Protein AF-A0A445AZH7-F1 (afdb_monomer_lite)

Sequence (164 aa):
MAHSSASPSKKTQTVKFQGTFQTNYNSEEMFELVAKIRRNQEQKIELSIKNHQKKRRNIIQEIYLTLILLCLQQTKDLKCATHLLSEKFGNMSEEKKAIVRDLGFGGLMHIPPLRVHHKLLKELANSFKLGKNTLEIGYGSFRVRPSTIGAALGLNASDNSLQT

pLDDT: mean 76.02, std 14.46, range [42.28, 97.0]

Secondary structure (DSSP, 8-state):
-----PPP------------------HHHHHHHHHHHHHHHHHHHHHHHHHHHHHHHHHHHHHHHHHHHHHHHHHHHHHHHHHHHHHHHHTS-HHHHHHHIIIIIGGGGG-------HHHHHHHHHHEEGGGTEEEETTEEEEPPHHHHHHHTT----------

Foldseek 3Di:
DDDDDDDDDDDDDDDDDDDDDDDPDDPVRVVVVVVVVVVVVVVVVVVVVVVVVVVVVVVVVVVVVVLLVVVLVVVVVVLVVLVCLLVVLVPDDPVVLVVCVVVVNVCSPVPDRPCPDVVNSVVQVVQQDPVQCWRQDPVGIDRDDPVNVCVVSVVPPPDPPPDD

Structure (mmCIF, N/CA/C/O backbone):
data_AF-A0A445AZH7-F1
#
_entry.id   AF-A0A445AZH7-F1
#
loop_
_atom_site.group_PDB
_atom_site.id
_atom_site.type_symbol
_atom_site.label_atom_id
_atom_site.label_alt_id
_atom_site.label_comp_id
_atom_site.label_asym_id
_atom_site.label_entity_id
_atom_site.label_seq_id
_atom_site.pdbx_PDB_ins_code
_atom_site.Cartn_x
_atom_site.Cartn_y
_atom_site.Cartn_z
_atom_site.occupancy
_atom_site.B_iso_or_equiv
_atom_site.auth_seq_id
_atom_site.auth_comp_id
_atom_site.auth_asym_id
_atom_site.auth_atom_id
_atom_site.pdbx_PDB_model_num
ATOM 1 N N . MET A 1 1 ? 18.594 -47.746 59.659 1.00 47.84 1 MET A N 1
ATOM 2 C CA . MET A 1 1 ? 17.922 -46.500 60.090 1.00 47.84 1 MET A CA 1
ATOM 3 C C . MET A 1 1 ? 17.038 -46.022 58.953 1.00 47.84 1 MET A C 1
ATOM 5 O O . MET A 1 1 ? 17.568 -45.623 57.928 1.00 47.84 1 MET A O 1
ATOM 9 N N . ALA A 1 2 ? 15.718 -46.120 59.100 1.00 44.88 2 ALA A N 1
ATOM 10 C CA . ALA A 1 2 ? 14.756 -45.509 58.187 1.00 44.88 2 ALA A CA 1
ATOM 11 C C . ALA A 1 2 ? 13.889 -44.570 59.030 1.00 44.88 2 ALA A C 1
ATOM 13 O O . ALA A 1 2 ? 13.155 -45.019 59.909 1.00 44.88 2 ALA A O 1
ATOM 14 N N . HIS A 1 3 ? 14.061 -43.264 58.842 1.00 45.28 3 HIS A N 1
ATOM 15 C CA . HIS A 1 3 ? 13.328 -42.247 59.585 1.00 45.28 3 HIS A CA 1
ATOM 16 C C . HIS A 1 3 ? 11.985 -42.006 58.897 1.00 45.28 3 HIS A C 1
ATOM 18 O O . HIS A 1 3 ? 11.929 -41.413 57.824 1.00 45.28 3 HIS A O 1
ATOM 24 N N . SER A 1 4 ? 10.905 -42.480 59.516 1.00 46.16 4 SER A N 1
ATOM 25 C CA . SER A 1 4 ? 9.543 -42.153 59.100 1.00 46.16 4 SER A CA 1
ATOM 26 C C . SER A 1 4 ? 9.190 -40.769 59.648 1.00 46.16 4 SER A C 1
ATOM 28 O O . SER A 1 4 ? 8.964 -40.618 60.848 1.00 46.16 4 SER A O 1
ATOM 30 N N . SER A 1 5 ? 9.181 -39.742 58.796 1.00 53.88 5 SER A N 1
ATOM 31 C CA . SER A 1 5 ? 8.708 -38.407 59.171 1.00 53.88 5 SER A CA 1
ATOM 32 C C . SER A 1 5 ? 7.191 -38.323 58.972 1.00 53.88 5 SER A C 1
ATOM 34 O O . SER A 1 5 ? 6.673 -38.287 57.858 1.00 53.88 5 SER A O 1
ATOM 36 N N . ALA A 1 6 ? 6.445 -38.315 60.076 1.00 56.47 6 ALA A N 1
ATOM 37 C CA . ALA A 1 6 ? 5.022 -38.002 60.042 1.00 56.47 6 ALA A CA 1
ATOM 38 C C . ALA A 1 6 ? 4.851 -36.482 59.886 1.00 56.47 6 ALA A C 1
ATOM 40 O O . ALA A 1 6 ? 5.316 -35.707 60.720 1.00 56.47 6 ALA A O 1
ATOM 41 N N . SER A 1 7 ? 4.193 -36.049 58.811 1.00 56.28 7 SER A N 1
ATOM 42 C CA . SER A 1 7 ? 3.868 -34.634 58.598 1.00 56.28 7 SER A CA 1
ATOM 43 C C . SER A 1 7 ? 2.642 -34.227 59.432 1.00 56.28 7 SER A C 1
ATOM 45 O O . SER A 1 7 ? 1.676 -34.992 59.490 1.00 56.28 7 SER A O 1
ATOM 47 N N . PRO A 1 8 ? 2.621 -33.036 60.061 1.00 56.78 8 PRO A N 1
ATOM 48 C CA . PRO A 1 8 ? 1.491 -32.614 60.878 1.00 56.78 8 PRO A CA 1
ATOM 49 C C . PRO A 1 8 ? 0.316 -32.168 59.997 1.00 56.78 8 PRO A C 1
ATOM 51 O O . PRO A 1 8 ? 0.417 -31.237 59.197 1.00 56.78 8 PRO A O 1
ATOM 54 N N . SER A 1 9 ? -0.827 -32.832 60.166 1.00 63.75 9 SER A N 1
ATOM 55 C CA . SER A 1 9 ? -2.087 -32.499 59.496 1.00 63.75 9 SER A CA 1
ATOM 56 C C . SER A 1 9 ? -2.615 -31.138 59.968 1.00 63.75 9 SER A C 1
ATOM 58 O O . SER A 1 9 ? -3.056 -31.004 61.111 1.00 63.75 9 SER A O 1
ATOM 60 N N . LYS A 1 10 ? -2.648 -30.134 59.081 1.00 60.78 10 LYS A N 1
ATOM 61 C CA . LYS A 1 10 ? -3.328 -28.852 59.335 1.00 60.78 10 LYS A CA 1
ATOM 62 C C . LYS A 1 10 ? -4.844 -29.072 59.363 1.00 60.78 10 LYS A C 1
ATOM 64 O O . LYS A 1 10 ? -5.465 -29.259 58.321 1.00 60.78 10 LYS A O 1
ATOM 69 N N . LYS A 1 11 ? -5.448 -29.061 60.554 1.00 60.75 11 LYS A N 1
ATOM 70 C CA . LYS A 1 11 ? -6.910 -29.066 60.713 1.00 60.75 11 LYS A CA 1
ATOM 71 C C . LYS A 1 11 ? -7.444 -27.644 60.533 1.00 60.75 11 LYS A C 1
ATOM 73 O O . LYS A 1 11 ? -7.220 -26.792 61.386 1.00 60.75 11 LYS A O 1
ATOM 78 N N . THR A 1 12 ? -8.156 -27.396 59.438 1.00 60.91 12 THR A N 1
ATOM 79 C CA . THR A 1 12 ? -8.866 -26.130 59.210 1.00 60.91 12 THR A CA 1
ATOM 80 C C . THR A 1 12 ? -10.252 -26.204 59.838 1.00 60.91 12 THR A C 1
ATOM 82 O O . THR A 1 12 ? -11.079 -27.022 59.436 1.00 60.91 12 THR A O 1
ATOM 85 N N . GLN A 1 13 ? -10.520 -25.341 60.817 1.00 66.12 13 GLN A N 1
ATOM 86 C CA . GLN A 1 13 ? -11.843 -25.204 61.416 1.00 66.12 13 GLN A CA 1
ATOM 87 C C . GLN A 1 13 ? -12.634 -24.158 60.625 1.00 66.12 13 GLN A C 1
ATOM 89 O O . GLN A 1 13 ? -12.275 -22.984 60.587 1.00 66.12 13 GLN A O 1
ATOM 94 N N . THR A 1 14 ? -13.692 -24.597 59.946 1.00 57.66 14 THR A N 1
ATOM 95 C CA . THR A 1 14 ? -14.587 -23.691 59.218 1.00 57.66 14 THR A CA 1
ATOM 96 C C . THR A 1 14 ? -15.574 -23.089 60.208 1.00 57.66 14 THR A C 1
ATOM 98 O O . THR A 1 14 ? -16.467 -23.782 60.693 1.00 57.66 14 THR A O 1
ATOM 101 N N . VAL A 1 15 ? -15.415 -21.802 60.505 1.00 61.59 15 VAL A N 1
ATOM 102 C CA . VAL A 1 15 ? -16.371 -21.033 61.305 1.00 61.59 15 VAL A CA 1
ATOM 103 C C . VAL A 1 15 ? -17.293 -20.291 60.341 1.00 61.59 15 VAL A C 1
ATOM 105 O O . VAL A 1 15 ? -16.837 -19.467 59.548 1.00 61.59 15 VAL A O 1
ATOM 108 N N . LYS A 1 16 ? -18.590 -20.618 60.362 1.00 58.28 16 LYS A N 1
ATOM 109 C CA . LYS A 1 16 ? -19.600 -19.928 59.552 1.00 58.28 16 LYS A CA 1
ATOM 110 C C . LYS A 1 16 ? -20.089 -18.703 60.312 1.00 58.28 16 LYS A C 1
ATOM 112 O O . LYS A 1 16 ? -20.810 -18.834 61.295 1.00 58.28 16 LYS A O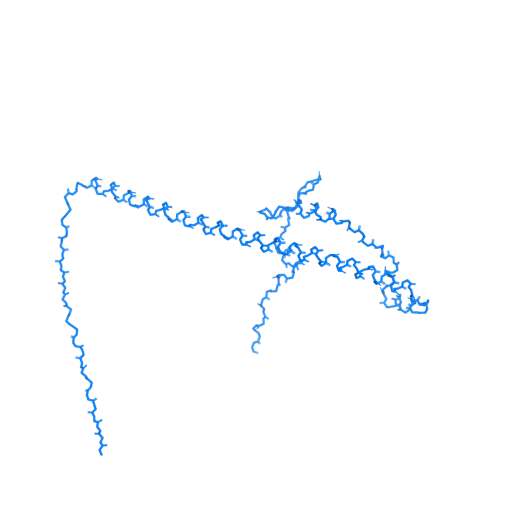 1
ATOM 117 N N . PHE A 1 17 ? -19.713 -17.523 59.838 1.00 60.06 17 PHE A N 1
ATOM 118 C CA . PHE A 1 17 ? -20.314 -16.277 60.295 1.00 60.06 17 PHE A CA 1
ATOM 119 C C . PHE A 1 17 ? -21.574 -16.010 59.475 1.00 60.06 17 PHE A C 1
ATOM 121 O O . PHE A 1 17 ? -21.509 -15.869 58.254 1.00 60.06 17 PHE A O 1
ATOM 128 N N . GLN A 1 18 ? -22.720 -15.960 60.148 1.00 54.34 18 GLN A N 1
ATOM 129 C CA . GLN A 1 18 ? -23.980 -15.511 59.570 1.00 54.34 18 GLN A CA 1
ATOM 130 C C . GLN A 1 18 ? -24.251 -14.099 60.090 1.00 54.34 18 GLN A C 1
ATOM 132 O O . GLN A 1 18 ? -24.503 -13.909 61.276 1.00 54.34 18 GLN A O 1
ATOM 137 N N . GLY A 1 19 ? -24.143 -13.110 59.204 1.00 51.84 19 GLY A N 1
ATOM 138 C CA . GLY A 1 19 ? -24.435 -11.712 59.500 1.00 51.84 19 GLY A CA 1
ATOM 139 C C . GLY A 1 19 ? -25.603 -11.228 58.652 1.00 51.84 19 GLY A C 1
ATOM 140 O O . GLY A 1 19 ? -25.539 -11.274 57.426 1.00 51.84 19 GLY A O 1
ATOM 141 N N . THR A 1 20 ? -26.666 -10.767 59.302 1.00 53.28 20 THR A N 1
ATOM 142 C CA . THR A 1 20 ? -27.763 -10.028 58.666 1.00 53.28 20 THR A CA 1
ATOM 143 C C . THR A 1 20 ? -27.496 -8.538 58.819 1.00 53.28 20 THR A C 1
ATOM 145 O O . THR A 1 20 ? -27.504 -8.020 59.933 1.00 53.28 20 THR A O 1
ATOM 148 N N . PHE A 1 21 ? -27.259 -7.846 57.706 1.00 55.66 21 PHE A N 1
ATOM 149 C CA . PHE A 1 21 ? -27.143 -6.391 57.683 1.00 55.66 21 PHE A CA 1
ATOM 150 C C . PHE A 1 21 ? -28.539 -5.799 57.483 1.00 55.66 21 PHE A C 1
ATOM 152 O O . PHE A 1 21 ? -29.153 -6.011 56.440 1.00 55.66 21 PHE A O 1
ATOM 159 N N . GLN A 1 22 ? -29.057 -5.088 58.485 1.00 57.97 22 GLN A N 1
ATOM 160 C CA . GLN A 1 22 ? -30.279 -4.300 58.321 1.00 57.97 22 GLN A CA 1
ATOM 161 C C . GLN A 1 22 ? -29.933 -2.957 57.677 1.00 57.97 22 GLN A C 1
ATOM 163 O O . GLN A 1 22 ? -28.998 -2.280 58.104 1.00 57.97 22 GLN A O 1
ATOM 168 N N . THR A 1 23 ? -30.679 -2.577 56.642 1.00 59.53 23 THR A N 1
ATOM 169 C CA . THR A 1 23 ? -30.525 -1.291 55.957 1.00 59.53 23 THR A CA 1
ATOM 170 C C . THR A 1 23 ? -31.689 -0.381 56.335 1.00 59.53 23 THR A C 1
ATOM 172 O O . THR A 1 23 ? -32.834 -0.745 56.092 1.00 59.53 23 THR A O 1
ATOM 175 N N . ASN A 1 24 ? -31.411 0.813 56.864 1.00 61.84 24 ASN A N 1
ATOM 176 C CA . ASN A 1 24 ? -32.422 1.828 57.217 1.00 61.84 24 ASN A CA 1
ATOM 177 C C . ASN A 1 24 ? -32.992 2.595 56.001 1.00 61.84 24 ASN A C 1
ATOM 179 O O . ASN A 1 24 ? -33.513 3.692 56.162 1.00 61.84 24 ASN A O 1
ATOM 183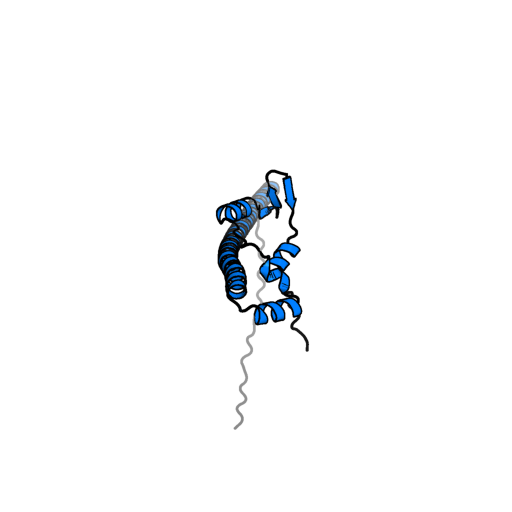 N N . TYR A 1 25 ? -32.861 2.054 54.787 1.00 59.31 25 TYR A N 1
ATOM 184 C CA . TYR A 1 25 ? -33.318 2.702 53.557 1.00 59.31 25 TYR A CA 1
ATOM 185 C C . TYR A 1 25 ? -34.689 2.173 53.147 1.00 59.31 25 TYR A C 1
ATOM 187 O O . TYR A 1 25 ? -34.916 0.959 53.145 1.00 59.31 25 TYR A O 1
ATOM 195 N N . ASN A 1 26 ? -35.574 3.076 52.730 1.00 68.94 26 ASN A N 1
ATOM 196 C CA . ASN A 1 26 ? -36.830 2.700 52.087 1.00 68.94 26 ASN A CA 1
ATOM 197 C C . ASN A 1 26 ? -36.516 2.021 50.740 1.00 68.94 26 ASN A C 1
ATOM 199 O O . ASN A 1 26 ? -35.492 2.310 50.114 1.00 68.94 26 ASN A O 1
ATOM 203 N N . SER A 1 27 ? -37.382 1.116 50.271 1.00 74.62 27 SER A N 1
ATOM 204 C CA . SER A 1 27 ? -37.139 0.335 49.044 1.00 74.62 27 SER A CA 1
ATOM 205 C C . SER A 1 27 ? -36.813 1.216 47.827 1.00 74.62 27 SER A C 1
ATOM 207 O O . SER A 1 27 ? -35.915 0.876 47.059 1.00 74.62 27 SER A O 1
ATOM 209 N N . GLU A 1 28 ? -37.466 2.373 47.691 1.00 77.50 28 GLU A N 1
ATOM 210 C CA . GLU A 1 28 ? -37.223 3.357 46.624 1.00 77.50 28 GLU A CA 1
ATOM 211 C C . GLU A 1 28 ? -35.828 4.003 46.685 1.00 77.50 28 GLU A C 1
ATOM 213 O O . GLU A 1 28 ? -35.139 4.074 45.666 1.00 77.50 28 GLU A O 1
ATOM 218 N N . GLU A 1 29 ? -35.365 4.405 47.873 1.00 80.75 29 GLU A N 1
ATOM 219 C CA . GLU A 1 29 ? -34.029 4.996 48.061 1.00 80.75 29 GLU A CA 1
ATOM 220 C C . GLU A 1 29 ? -32.923 3.986 47.730 1.00 80.75 29 GLU A C 1
ATOM 222 O O . GLU A 1 29 ? -31.898 4.331 47.133 1.00 80.75 29 GLU A O 1
ATOM 227 N N . MET A 1 30 ? -33.157 2.711 48.055 1.00 83.56 30 MET A N 1
ATOM 228 C CA . MET A 1 30 ? -32.257 1.605 47.732 1.00 83.56 30 MET A CA 1
ATOM 229 C C . MET A 1 30 ? -32.138 1.401 46.210 1.00 83.56 30 MET A C 1
ATOM 231 O O . MET A 1 30 ? -31.026 1.292 45.682 1.00 83.56 30 MET A O 1
ATOM 235 N N . PHE A 1 31 ? -33.258 1.439 45.476 1.00 85.75 31 PHE A N 1
ATOM 236 C CA . PHE A 1 31 ? -33.258 1.370 44.008 1.00 85.75 31 PHE A CA 1
ATOM 237 C C . PHE A 1 31 ? -32.544 2.562 43.360 1.00 85.75 31 PHE A C 1
ATOM 239 O O . PHE A 1 31 ? -31.769 2.375 42.415 1.00 85.75 31 PHE A O 1
ATOM 246 N N . GLU A 1 32 ? -32.758 3.779 43.865 1.00 88.44 32 GLU A N 1
ATOM 247 C CA . GLU A 1 32 ? -32.111 4.975 43.320 1.00 88.44 32 GLU A CA 1
ATOM 248 C C . GLU A 1 32 ? -30.587 4.941 43.518 1.00 88.44 32 GLU A C 1
ATOM 250 O O . GLU A 1 32 ? -29.818 5.284 42.609 1.00 88.44 32 GLU A O 1
ATOM 255 N N . LEU A 1 33 ? -30.133 4.475 44.684 1.00 88.25 33 LEU A N 1
ATOM 256 C CA . LEU A 1 33 ? -28.713 4.345 45.005 1.00 88.25 33 LEU A CA 1
ATOM 257 C C . LEU A 1 33 ? -28.038 3.284 44.123 1.00 88.25 33 LEU A C 1
ATOM 259 O O . LEU A 1 33 ? -26.982 3.544 43.539 1.00 88.25 33 LEU A O 1
ATOM 263 N N . VAL A 1 34 ? -28.690 2.134 43.927 1.00 89.25 34 VAL A N 1
ATOM 264 C CA . VAL A 1 34 ? -28.238 1.083 42.999 1.00 89.25 34 VAL A CA 1
ATOM 265 C C . VAL A 1 34 ? -28.168 1.606 41.560 1.00 89.25 34 VAL A C 1
ATOM 267 O O . VAL A 1 34 ? -27.181 1.357 40.861 1.00 89.25 34 VAL A O 1
ATOM 270 N N . ALA A 1 35 ? -29.151 2.395 41.118 1.00 90.44 35 ALA A N 1
ATOM 271 C CA . ALA A 1 35 ? -29.143 3.007 39.790 1.00 90.44 35 ALA A CA 1
ATOM 272 C C . ALA A 1 35 ? -28.003 4.029 39.618 1.00 90.44 35 ALA A C 1
ATOM 274 O O . ALA A 1 35 ? -27.372 4.086 38.559 1.00 90.44 35 ALA A O 1
ATOM 275 N N . LYS A 1 36 ? -27.697 4.833 40.646 1.00 94.94 36 LYS A N 1
ATOM 276 C CA . LYS A 1 36 ? -26.543 5.756 40.640 1.00 94.94 36 LYS A CA 1
ATOM 277 C C . LYS A 1 36 ? -25.214 5.002 40.584 1.00 94.94 36 LYS A C 1
ATOM 279 O O . LYS A 1 36 ? -24.355 5.372 39.783 1.00 94.94 36 LYS A O 1
ATOM 284 N N . ILE A 1 37 ? -25.062 3.928 41.362 1.00 92.88 37 ILE A N 1
ATOM 285 C CA . ILE A 1 37 ? -23.856 3.085 41.348 1.00 92.88 37 ILE A CA 1
ATOM 286 C C . ILE A 1 37 ? -23.666 2.448 39.971 1.00 92.88 37 ILE A C 1
ATOM 288 O O . ILE A 1 37 ? -22.574 2.544 39.409 1.00 92.88 37 ILE A O 1
ATOM 292 N N . ARG A 1 38 ? -24.724 1.859 39.396 1.00 93.69 38 ARG A N 1
ATOM 293 C CA . ARG A 1 38 ? -24.677 1.264 38.054 1.00 93.69 38 ARG A CA 1
ATOM 294 C C . ARG A 1 38 ? -24.239 2.292 37.009 1.00 93.69 38 ARG A C 1
ATOM 296 O O . ARG A 1 38 ? -23.274 2.038 36.296 1.00 93.69 38 ARG A O 1
ATOM 303 N N . ARG A 1 39 ? -24.870 3.473 36.980 1.00 93.62 39 ARG A N 1
ATOM 304 C CA . ARG A 1 39 ? -24.509 4.549 36.037 1.00 93.62 39 ARG A CA 1
ATOM 305 C C . ARG A 1 39 ? -23.049 4.984 36.176 1.00 93.62 39 ARG A C 1
ATOM 307 O O . ARG A 1 39 ? -22.373 5.190 35.175 1.00 93.62 39 ARG A O 1
ATOM 314 N N . ASN A 1 40 ? -22.540 5.098 37.403 1.00 94.19 40 ASN A N 1
ATOM 315 C CA . ASN A 1 40 ? -21.147 5.483 37.636 1.00 94.19 40 ASN A CA 1
ATOM 316 C C . ASN A 1 40 ? -20.162 4.407 37.131 1.00 94.19 40 ASN A C 1
ATOM 318 O O . ASN A 1 40 ? -19.172 4.724 36.469 1.00 94.19 40 ASN A O 1
ATOM 322 N N . GLN A 1 41 ? -20.470 3.128 37.374 1.00 93.00 41 GLN A N 1
ATOM 323 C CA . GLN A 1 41 ? -19.681 2.001 36.866 1.00 93.00 41 GLN A CA 1
ATOM 324 C C . GLN A 1 41 ? -19.677 1.959 35.332 1.00 93.00 41 GLN A C 1
ATOM 326 O O . GLN A 1 41 ? -18.612 1.828 34.728 1.00 93.00 41 GLN A O 1
ATOM 331 N N . GLU A 1 42 ? -20.838 2.140 34.698 1.00 94.00 42 GLU A N 1
ATOM 332 C CA . GLU A 1 42 ? -20.976 2.204 33.237 1.00 94.00 42 GLU A CA 1
ATOM 333 C C . GLU A 1 42 ? -20.138 3.342 32.641 1.00 94.00 42 GLU A C 1
ATOM 335 O O . GLU A 1 42 ? -19.350 3.105 31.725 1.00 94.00 42 GLU A O 1
ATOM 340 N N . GLN A 1 43 ? -20.206 4.549 33.216 1.00 95.25 43 GLN A N 1
ATOM 341 C CA . GLN A 1 43 ? -19.400 5.689 32.759 1.00 95.25 43 GLN A CA 1
ATOM 342 C C . GLN A 1 43 ? -17.893 5.438 32.890 1.00 95.25 43 GLN A C 1
ATOM 344 O O . GLN A 1 43 ? -17.112 5.807 32.007 1.00 95.25 43 GLN A O 1
ATOM 349 N N . LYS A 1 44 ? -17.459 4.775 33.968 1.00 95.62 44 LYS A N 1
ATOM 350 C CA . LYS A 1 44 ? -16.049 4.416 34.170 1.00 95.62 44 LYS A CA 1
ATOM 351 C C . LYS A 1 44 ? -15.566 3.400 33.130 1.00 95.62 44 LYS A C 1
ATOM 353 O O . LYS A 1 44 ? -14.448 3.525 32.620 1.00 95.62 44 LYS A O 1
ATOM 358 N N . ILE A 1 45 ? -16.407 2.419 32.795 1.00 94.88 45 ILE A N 1
ATOM 359 C CA . ILE A 1 45 ? -16.134 1.427 31.746 1.00 94.88 45 ILE A CA 1
ATOM 360 C C . ILE A 1 45 ? -16.058 2.112 30.378 1.00 94.88 45 ILE A C 1
ATOM 362 O O . ILE A 1 45 ? -15.092 1.901 29.64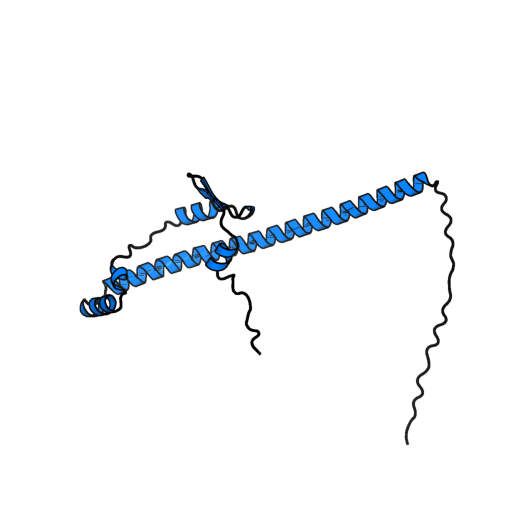3 1.00 94.88 45 ILE A O 1
ATOM 366 N N . GLU A 1 46 ? -17.016 2.978 30.053 1.00 97.00 46 GLU A N 1
ATOM 367 C CA . GLU A 1 46 ? -17.051 3.695 28.777 1.00 97.00 46 GLU A CA 1
ATOM 368 C C . GLU A 1 46 ? -15.806 4.574 28.585 1.00 97.00 46 GLU A C 1
ATOM 370 O O . GLU A 1 46 ? -15.163 4.540 27.528 1.00 97.00 46 GLU A O 1
ATOM 375 N N . LEU A 1 47 ? -15.399 5.302 29.631 1.00 95.69 47 LEU A N 1
ATOM 376 C CA . LEU A 1 47 ? -14.199 6.137 29.600 1.00 95.69 47 LEU A CA 1
ATOM 377 C C . LEU A 1 47 ? -12.929 5.301 29.380 1.00 95.69 47 LEU A C 1
ATOM 379 O O . LEU A 1 47 ? -12.074 5.668 28.567 1.00 95.69 47 LEU A O 1
ATOM 383 N N . SER A 1 48 ? -12.826 4.158 30.065 1.00 93.56 48 SER A N 1
ATOM 384 C CA . SER A 1 48 ? -11.729 3.196 29.900 1.00 93.56 48 SER A CA 1
ATOM 385 C C . SER A 1 48 ? -11.645 2.674 28.461 1.00 93.56 48 SER A C 1
ATOM 387 O O . SER A 1 48 ? -10.582 2.738 27.831 1.00 93.56 48 SER A O 1
ATOM 389 N N . ILE A 1 49 ? -12.781 2.254 27.894 1.00 95.50 49 ILE A N 1
ATOM 390 C CA . ILE A 1 49 ? -12.873 1.783 26.507 1.00 95.50 49 ILE A CA 1
ATOM 391 C C . ILE A 1 49 ? -12.437 2.889 25.544 1.00 95.50 49 ILE A C 1
ATOM 393 O O . ILE A 1 49 ? -11.591 2.655 24.677 1.00 95.50 49 ILE A O 1
ATOM 397 N N . LYS A 1 50 ? -12.958 4.109 25.704 1.00 96.19 50 LYS A N 1
ATOM 398 C CA . LYS A 1 50 ? -12.643 5.246 24.827 1.00 96.19 50 LYS A CA 1
ATOM 399 C C . LYS A 1 50 ? -11.156 5.602 24.859 1.00 96.19 50 LYS A C 1
ATOM 401 O O . LYS A 1 50 ? -10.565 5.837 23.799 1.00 96.19 50 LYS A O 1
ATOM 406 N N . ASN A 1 51 ? -10.531 5.585 26.037 1.00 92.81 51 ASN A N 1
ATOM 407 C CA . ASN A 1 51 ? -9.089 5.801 26.180 1.00 92.81 51 ASN A CA 1
ATOM 408 C C . ASN A 1 51 ? -8.274 4.695 25.511 1.00 92.81 51 ASN A C 1
ATOM 410 O O . ASN A 1 51 ? -7.336 4.989 24.766 1.00 92.81 51 ASN A O 1
ATOM 414 N N . HIS A 1 52 ? -8.650 3.432 25.710 1.00 91.56 52 HIS A N 1
ATOM 415 C CA . HIS A 1 52 ? -7.963 2.309 25.079 1.00 91.56 52 HIS A CA 1
ATOM 416 C C . HIS A 1 52 ? -8.086 2.352 23.545 1.00 91.56 52 HIS A C 1
ATOM 418 O O . HIS A 1 52 ? -7.098 2.172 22.833 1.00 91.56 52 HIS A O 1
ATOM 424 N N . GLN A 1 53 ? -9.267 2.686 23.015 1.00 88.75 53 GLN A N 1
ATOM 425 C CA . GLN A 1 53 ? -9.488 2.897 21.579 1.00 88.75 53 GLN A CA 1
ATOM 426 C C . GLN A 1 53 ? -8.672 4.078 21.029 1.00 88.75 53 GLN A C 1
ATOM 428 O O . GLN A 1 53 ? -8.115 3.996 19.935 1.00 88.75 53 GLN A O 1
ATOM 433 N N . LYS A 1 54 ? -8.559 5.186 21.775 1.00 89.12 54 LYS A N 1
ATOM 434 C CA . LYS A 1 54 ? -7.701 6.323 21.400 1.00 89.12 54 LYS A CA 1
ATOM 435 C C . LYS A 1 54 ? -6.224 5.920 21.361 1.00 89.12 54 LYS A C 1
ATOM 437 O O . LYS A 1 54 ? -5.554 6.213 20.378 1.00 89.12 54 LYS A O 1
ATOM 442 N N . LYS A 1 55 ? -5.747 5.177 22.365 1.00 87.88 55 LYS A N 1
ATOM 443 C CA . LYS A 1 55 ? -4.375 4.648 22.402 1.00 87.88 55 LYS A CA 1
ATOM 444 C C . LYS A 1 55 ? -4.090 3.724 21.215 1.00 87.88 55 LYS A C 1
ATOM 446 O O . LYS A 1 55 ? -3.075 3.901 20.550 1.00 87.88 55 LYS A O 1
ATOM 451 N N . ARG A 1 56 ? -5.006 2.797 20.899 1.00 82.12 56 ARG A N 1
ATOM 452 C CA . ARG A 1 56 ? -4.892 1.920 19.718 1.00 82.12 56 ARG A CA 1
ATOM 453 C C . A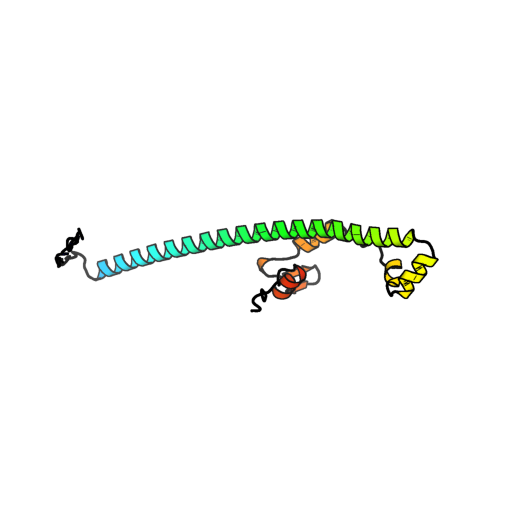RG A 1 56 ? -4.837 2.710 18.412 1.00 82.12 56 ARG A C 1
ATOM 455 O O . ARG A 1 56 ? -3.972 2.435 17.590 1.00 82.12 56 ARG A O 1
ATOM 462 N N . ARG A 1 57 ? -5.699 3.720 18.236 1.00 83.75 57 ARG A N 1
ATOM 463 C CA . ARG A 1 57 ? -5.664 4.596 17.051 1.00 83.75 57 ARG A CA 1
ATOM 464 C C . ARG A 1 57 ? -4.324 5.310 16.897 1.00 83.75 57 ARG A C 1
ATOM 466 O O . ARG A 1 57 ? -3.784 5.289 15.800 1.00 83.75 57 ARG A O 1
ATOM 473 N N . ASN A 1 58 ? -3.778 5.869 17.977 1.00 81.88 58 ASN A N 1
ATOM 474 C CA . ASN A 1 58 ? -2.481 6.547 17.930 1.00 81.88 58 ASN A CA 1
ATOM 475 C C . ASN A 1 58 ? -1.353 5.587 17.512 1.00 81.88 58 ASN A C 1
ATOM 477 O O . ASN A 1 58 ? -0.566 5.925 16.639 1.00 81.88 58 ASN A O 1
ATOM 481 N N . ILE A 1 59 ? -1.320 4.370 18.070 1.00 82.75 59 ILE A N 1
ATOM 482 C CA . ILE A 1 59 ? -0.317 3.350 17.710 1.00 82.75 59 ILE A CA 1
ATOM 483 C C . ILE A 1 59 ? -0.445 2.944 16.235 1.00 82.75 59 ILE A C 1
ATOM 485 O O . ILE A 1 59 ? 0.552 2.857 15.527 1.00 82.75 59 ILE A O 1
ATOM 489 N N . ILE A 1 60 ? -1.670 2.726 15.749 1.00 77.38 60 ILE A N 1
ATOM 490 C CA . ILE A 1 60 ? -1.914 2.374 14.342 1.00 77.38 60 ILE A CA 1
ATOM 491 C C . ILE A 1 60 ? -1.490 3.518 13.411 1.00 77.38 60 ILE A C 1
ATOM 493 O O . ILE A 1 60 ? -0.898 3.264 12.366 1.00 77.38 60 ILE A O 1
ATOM 497 N N . GLN A 1 61 ? -1.775 4.770 13.781 1.00 73.12 61 GLN A N 1
ATOM 498 C CA . GLN A 1 61 ? -1.361 5.942 13.008 1.00 73.12 61 GLN A CA 1
ATOM 499 C C . GLN A 1 61 ? 0.162 6.073 12.931 1.00 73.12 61 GLN A C 1
ATOM 501 O O . GLN A 1 61 ? 0.676 6.336 11.847 1.00 73.12 61 GLN A O 1
ATOM 506 N N . GLU A 1 62 ? 0.872 5.846 14.038 1.00 79.44 62 GLU A N 1
ATOM 507 C CA . GLU A 1 62 ? 2.339 5.826 14.063 1.00 79.44 62 GLU A CA 1
ATOM 508 C C . GLU A 1 62 ? 2.899 4.736 13.147 1.00 79.44 62 GLU A C 1
ATOM 510 O O . GLU A 1 62 ? 3.680 5.046 12.252 1.00 79.44 62 GLU A O 1
ATOM 515 N N . ILE A 1 63 ? 2.429 3.489 13.286 1.00 77.88 63 ILE A N 1
ATOM 516 C CA . ILE A 1 63 ? 2.865 2.368 12.436 1.00 77.88 63 ILE A CA 1
ATOM 517 C C . ILE A 1 63 ? 2.640 2.693 10.960 1.00 77.88 63 ILE A C 1
ATOM 519 O O . ILE A 1 63 ? 3.531 2.480 10.142 1.00 77.88 63 ILE A O 1
ATOM 523 N N . TYR A 1 64 ? 1.473 3.235 10.607 1.00 72.69 64 TYR A N 1
ATOM 524 C CA . TYR A 1 64 ? 1.158 3.562 9.219 1.00 72.69 64 TYR A CA 1
ATOM 525 C C . TYR A 1 64 ? 2.025 4.706 8.685 1.00 72.69 64 TYR A C 1
ATOM 527 O O . TYR A 1 64 ? 2.462 4.654 7.539 1.00 72.69 64 TYR A O 1
ATOM 535 N N . LEU A 1 65 ? 2.323 5.719 9.504 1.00 76.19 65 LEU A N 1
ATOM 536 C CA . LEU A 1 65 ? 3.226 6.805 9.125 1.00 76.19 65 LEU A CA 1
ATOM 537 C C . LEU A 1 65 ? 4.655 6.292 8.909 1.00 76.19 65 LEU A C 1
ATOM 539 O O . LEU A 1 65 ? 5.281 6.644 7.908 1.00 76.19 65 LEU A O 1
ATOM 543 N N . THR A 1 66 ? 5.149 5.418 9.790 1.00 75.25 66 THR A N 1
ATOM 544 C CA . THR A 1 66 ? 6.444 4.743 9.626 1.00 75.25 66 THR A CA 1
ATOM 545 C C . THR A 1 66 ? 6.461 3.882 8.364 1.00 75.25 66 THR A C 1
ATOM 547 O O . THR A 1 66 ? 7.432 3.928 7.610 1.00 75.25 66 THR A O 1
ATOM 550 N N . LEU A 1 67 ? 5.375 3.156 8.082 1.00 74.50 67 LEU A N 1
ATOM 551 C CA . LEU A 1 67 ? 5.240 2.336 6.879 1.00 74.50 67 LEU A CA 1
ATOM 552 C C . LEU A 1 67 ? 5.220 3.192 5.606 1.00 74.50 67 LEU A C 1
ATOM 554 O O . LEU A 1 67 ? 5.906 2.867 4.644 1.00 74.50 67 LEU A O 1
ATOM 558 N N . ILE A 1 68 ? 4.500 4.321 5.609 1.00 72.38 68 ILE A N 1
ATOM 559 C CA . ILE A 1 68 ? 4.517 5.293 4.506 1.00 72.38 68 ILE A CA 1
ATOM 560 C C . ILE A 1 68 ? 5.935 5.828 4.300 1.00 72.38 68 ILE A C 1
ATOM 562 O O . ILE A 1 68 ? 6.392 5.882 3.160 1.00 72.38 68 ILE A O 1
ATOM 566 N N . LEU A 1 69 ? 6.647 6.209 5.368 1.00 73.31 69 LEU A N 1
ATOM 567 C CA . LEU A 1 69 ? 8.039 6.659 5.259 1.00 73.31 69 LEU A CA 1
ATOM 568 C C . LEU A 1 69 ? 8.936 5.572 4.652 1.00 73.31 69 LEU A C 1
ATOM 570 O O . LEU A 1 69 ? 9.735 5.874 3.763 1.00 73.31 69 LEU A O 1
ATOM 574 N N . LEU A 1 70 ? 8.777 4.321 5.089 1.00 71.44 70 LEU A N 1
ATOM 575 C CA . LEU A 1 70 ? 9.533 3.179 4.581 1.00 71.44 70 LEU A CA 1
ATOM 576 C C . LEU A 1 70 ? 9.231 2.918 3.099 1.00 71.44 70 LEU A C 1
ATOM 578 O O . LEU A 1 70 ? 10.158 2.811 2.299 1.00 71.44 70 LEU A O 1
ATOM 582 N N . CYS A 1 71 ? 7.957 2.902 2.701 1.00 63.28 71 CYS A N 1
ATOM 583 C CA . CYS A 1 71 ? 7.550 2.749 1.304 1.00 63.28 71 CYS A CA 1
ATOM 584 C C . CYS A 1 71 ? 8.042 3.915 0.434 1.00 63.28 71 CYS A C 1
ATOM 586 O O . CYS A 1 71 ? 8.507 3.701 -0.683 1.00 63.28 71 CYS A O 1
ATOM 588 N N . LEU A 1 72 ? 7.995 5.157 0.931 1.00 64.38 72 LEU A N 1
ATOM 589 C CA . LEU A 1 72 ? 8.534 6.318 0.216 1.00 64.38 72 LEU A CA 1
ATOM 590 C C . LEU A 1 72 ? 10.052 6.213 0.032 1.00 64.38 72 LEU A C 1
ATOM 592 O O . LEU A 1 72 ? 10.547 6.580 -1.036 1.00 64.38 72 LEU A O 1
ATOM 596 N N . GLN A 1 73 ? 10.780 5.687 1.019 1.00 65.12 73 GLN A N 1
ATOM 597 C CA . GLN A 1 73 ? 12.212 5.419 0.896 1.00 65.12 73 GLN A CA 1
ATOM 598 C C . GLN A 1 73 ? 12.480 4.308 -0.131 1.00 65.12 73 GLN A C 1
ATOM 600 O O . GLN A 1 73 ? 13.250 4.533 -1.062 1.00 65.12 73 GLN A O 1
ATOM 605 N N . GLN A 1 74 ? 11.741 3.197 -0.071 1.00 59.50 74 GLN A N 1
ATOM 606 C CA . GLN A 1 74 ? 11.813 2.123 -1.070 1.00 59.50 74 GLN A CA 1
ATOM 607 C C . GLN A 1 74 ? 11.479 2.614 -2.484 1.00 59.50 74 GLN A C 1
ATOM 609 O O . GLN A 1 74 ? 12.068 2.140 -3.448 1.00 59.50 74 GLN A O 1
ATOM 614 N N . THR A 1 75 ? 10.588 3.601 -2.656 1.00 49.88 75 THR A N 1
ATOM 615 C CA . THR A 1 75 ? 10.328 4.171 -3.992 1.00 49.88 75 THR A CA 1
ATOM 616 C C . THR A 1 75 ? 11.499 4.992 -4.540 1.00 49.88 75 THR A C 1
ATOM 618 O O . THR A 1 75 ? 11.611 5.129 -5.759 1.00 49.88 75 THR A O 1
ATOM 621 N N . LYS A 1 76 ? 12.376 5.548 -3.687 1.00 58.84 76 LYS A N 1
ATOM 622 C CA . LYS A 1 76 ? 13.639 6.152 -4.148 1.00 58.84 76 LYS A CA 1
ATOM 623 C C . LYS A 1 76 ? 14.581 5.064 -4.651 1.00 58.84 76 LYS A C 1
ATOM 625 O O . LYS A 1 76 ? 15.136 5.218 -5.736 1.00 58.84 76 LYS A O 1
ATOM 630 N N . ASP A 1 77 ? 14.675 3.960 -3.915 1.00 56.31 77 ASP A N 1
ATOM 631 C CA . ASP A 1 77 ? 15.507 2.812 -4.281 1.00 56.31 77 ASP A CA 1
ATOM 632 C C . ASP A 1 77 ? 14.987 2.125 -5.551 1.00 56.31 77 ASP A C 1
ATOM 634 O O . ASP A 1 77 ? 15.772 1.798 -6.435 1.00 56.31 77 ASP A O 1
ATOM 638 N N . LEU A 1 78 ? 13.664 2.017 -5.719 1.00 56.19 78 LEU A N 1
ATOM 639 C CA . LEU A 1 78 ? 13.025 1.485 -6.925 1.00 56.19 78 LEU A CA 1
ATOM 640 C C . LEU A 1 78 ? 13.300 2.367 -8.149 1.00 56.19 78 LEU A C 1
ATOM 642 O O . LEU A 1 78 ? 13.661 1.848 -9.202 1.00 56.19 78 LEU A O 1
ATOM 646 N N . LYS A 1 79 ? 13.200 3.699 -8.014 1.00 59.59 79 LYS A N 1
ATOM 647 C CA . LYS A 1 79 ? 13.578 4.640 -9.086 1.00 59.59 79 LYS A CA 1
ATOM 648 C C . LYS A 1 79 ? 15.045 4.488 -9.460 1.00 59.59 79 LYS A C 1
ATOM 650 O O . LYS A 1 79 ? 15.358 4.447 -10.648 1.00 59.59 79 LYS A O 1
ATOM 655 N N . CYS A 1 80 ? 15.912 4.364 -8.456 1.00 56.78 80 CYS A N 1
ATOM 656 C CA . CYS A 1 80 ? 17.340 4.146 -8.643 1.00 56.78 80 CYS A CA 1
ATOM 657 C C . CYS A 1 80 ? 17.605 2.815 -9.363 1.00 56.78 80 CYS A C 1
ATOM 659 O O . CYS A 1 80 ? 18.353 2.794 -10.331 1.00 56.78 80 CYS A O 1
ATOM 661 N N . ALA A 1 81 ? 16.917 1.734 -8.980 1.00 60.94 81 ALA A N 1
ATOM 662 C CA . ALA A 1 81 ? 17.048 0.420 -9.603 1.00 60.94 81 ALA A CA 1
ATOM 663 C C . ALA A 1 81 ? 16.601 0.422 -11.074 1.00 60.94 81 ALA A C 1
ATOM 665 O O . ALA A 1 81 ? 17.337 -0.065 -11.931 1.00 60.94 81 ALA A O 1
ATOM 666 N N . THR A 1 82 ? 15.448 1.024 -11.401 1.00 63.56 82 THR A N 1
ATOM 667 C CA . THR A 1 82 ? 15.007 1.160 -12.806 1.00 63.56 82 THR A CA 1
ATOM 668 C C . THR A 1 82 ? 15.927 2.058 -13.636 1.00 63.56 82 THR A C 1
ATOM 670 O O . THR A 1 82 ? 16.230 1.714 -14.776 1.00 63.56 82 THR A O 1
ATOM 673 N N . HIS A 1 83 ? 16.419 3.170 -13.074 1.00 69.25 83 HIS A N 1
ATOM 674 C CA . HIS A 1 83 ? 17.388 4.039 -13.749 1.00 69.25 83 HIS A CA 1
ATOM 675 C C . HIS A 1 83 ? 18.702 3.298 -14.014 1.00 69.25 83 HIS A C 1
ATOM 677 O O . HIS A 1 83 ? 19.149 3.237 -15.156 1.00 69.25 83 HIS A O 1
ATOM 683 N N . LEU A 1 84 ? 19.267 2.665 -12.984 1.00 72.62 84 LEU A N 1
ATOM 684 C CA . LEU A 1 84 ? 20.524 1.926 -13.052 1.00 72.62 84 LEU A CA 1
ATOM 685 C C . LEU A 1 84 ? 20.450 0.761 -14.043 1.00 72.62 84 LEU A C 1
ATOM 687 O O . LEU A 1 84 ? 21.410 0.528 -14.768 1.00 72.62 84 LEU A O 1
ATOM 691 N N . LEU A 1 85 ? 19.320 0.051 -14.116 1.00 73.81 85 LEU A N 1
ATOM 692 C CA . LEU A 1 85 ? 19.105 -1.003 -15.111 1.00 73.81 85 LEU A CA 1
ATOM 693 C C . LEU A 1 85 ? 19.088 -0.440 -16.537 1.00 73.81 85 LEU A C 1
ATOM 695 O O . LEU A 1 85 ? 19.801 -0.966 -17.389 1.00 73.81 85 LEU A O 1
ATOM 699 N N . SER A 1 86 ? 18.340 0.640 -16.791 1.00 74.62 86 SER A N 1
ATOM 700 C CA . SER A 1 86 ? 18.289 1.275 -18.119 1.00 74.62 86 SER A CA 1
ATOM 701 C C . SER A 1 86 ? 19.643 1.850 -18.552 1.00 74.62 86 SER A C 1
ATOM 703 O O . SER A 1 86 ? 20.059 1.676 -19.694 1.00 74.62 86 SER A O 1
ATOM 705 N N . GLU A 1 87 ? 20.377 2.461 -17.622 1.00 78.12 87 GLU A N 1
ATOM 706 C CA . GLU A 1 87 ? 21.699 3.045 -17.844 1.00 78.12 87 GLU A CA 1
ATOM 707 C C . GLU A 1 87 ? 22.749 1.960 -18.093 1.00 78.12 87 GLU A C 1
ATOM 709 O O . GLU A 1 87 ? 23.491 2.012 -19.074 1.00 78.12 87 GLU A O 1
ATOM 714 N N . LYS A 1 88 ? 22.771 0.916 -17.253 1.00 83.00 88 LYS A N 1
ATOM 715 C CA . LYS A 1 88 ? 23.669 -0.229 -17.426 1.00 83.00 88 LYS A CA 1
ATOM 716 C C . LYS A 1 88 ? 23.410 -0.921 -18.756 1.00 83.00 88 LYS A C 1
ATOM 718 O O . LYS A 1 88 ? 24.369 -1.292 -19.420 1.00 83.00 88 LYS A O 1
ATOM 723 N N . PHE A 1 89 ? 22.145 -1.062 -19.147 1.00 80.69 89 PHE A N 1
ATOM 724 C CA . PHE A 1 89 ? 21.754 -1.644 -20.424 1.00 80.69 89 PHE A CA 1
ATOM 725 C C . PHE A 1 89 ? 22.146 -0.764 -21.621 1.00 80.69 89 PHE A C 1
ATOM 727 O O . PHE A 1 89 ? 22.689 -1.267 -22.605 1.00 80.69 89 PHE A O 1
ATOM 734 N N . GLY A 1 90 ? 21.937 0.553 -21.525 1.00 80.88 90 GLY A N 1
ATOM 735 C CA . GLY A 1 90 ? 22.378 1.524 -22.530 1.00 80.88 90 GLY A CA 1
ATOM 736 C C . GLY A 1 90 ? 23.888 1.469 -22.778 1.00 80.88 90 GLY A C 1
ATOM 737 O O . GLY A 1 90 ? 24.316 1.506 -23.932 1.00 80.88 90 GLY A O 1
ATOM 738 N N . ASN A 1 91 ? 24.662 1.266 -21.707 1.00 86.06 91 ASN A N 1
ATOM 739 C CA . ASN A 1 91 ? 26.126 1.193 -21.716 1.00 86.06 91 ASN A CA 1
ATOM 740 C C . ASN A 1 91 ? 26.705 -0.186 -22.121 1.00 86.06 91 ASN A C 1
ATOM 742 O O . ASN A 1 91 ? 27.925 -0.345 -22.149 1.00 86.06 91 ASN A O 1
ATOM 746 N N . MET A 1 92 ? 25.881 -1.203 -22.412 1.00 87.81 92 MET A N 1
ATOM 747 C CA . MET A 1 92 ? 26.353 -2.511 -22.908 1.00 87.81 92 MET A CA 1
ATOM 748 C C . MET A 1 92 ? 26.696 -2.482 -24.409 1.00 87.81 92 MET A C 1
ATOM 750 O O . MET A 1 92 ? 26.152 -1.674 -25.160 1.00 87.81 92 MET A O 1
ATOM 754 N N . SER A 1 93 ? 27.559 -3.403 -24.864 1.00 93.31 93 SER A N 1
ATOM 755 C CA . SER A 1 93 ? 27.822 -3.612 -26.298 1.00 93.31 93 SER A CA 1
ATOM 756 C C . SER A 1 93 ? 26.605 -4.203 -27.016 1.00 93.31 93 SER A C 1
ATOM 758 O O . SER A 1 93 ? 25.735 -4.817 -26.389 1.00 93.31 93 SER A O 1
ATOM 760 N N . GLU A 1 94 ? 26.542 -4.047 -28.338 1.00 91.19 94 GLU A N 1
ATOM 761 C CA . GLU A 1 94 ? 25.408 -4.536 -29.128 1.00 91.19 94 GLU A CA 1
ATOM 762 C C . GLU A 1 94 ? 25.257 -6.063 -29.083 1.00 91.19 94 GLU A C 1
ATOM 764 O O . GLU A 1 94 ? 24.123 -6.546 -29.077 1.00 91.19 94 GLU A O 1
ATOM 769 N N . GLU A 1 95 ? 26.349 -6.829 -28.932 1.00 93.12 95 GLU A N 1
ATOM 770 C CA . GLU A 1 95 ? 26.243 -8.286 -28.758 1.00 93.12 95 GLU A CA 1
ATOM 771 C C . GLU A 1 95 ? 25.549 -8.644 -27.437 1.00 93.12 95 GLU A C 1
ATOM 773 O O . GLU A 1 95 ? 24.655 -9.488 -27.397 1.00 93.12 95 GLU A O 1
ATOM 778 N N . LYS A 1 96 ? 25.906 -7.960 -26.342 1.00 90.81 96 LYS A N 1
ATOM 779 C CA . LYS A 1 96 ? 25.272 -8.175 -25.032 1.00 90.81 96 LYS A CA 1
ATOM 780 C C . LYS A 1 96 ? 23.807 -7.750 -25.045 1.00 90.81 96 LYS A C 1
ATOM 782 O O . LYS A 1 96 ? 22.965 -8.427 -24.459 1.00 90.81 96 LYS A O 1
ATOM 787 N N . LYS A 1 97 ? 23.487 -6.661 -25.746 1.00 89.06 97 LYS A N 1
ATOM 788 C CA . LYS A 1 97 ? 22.102 -6.217 -25.938 1.00 89.06 97 LYS A CA 1
ATOM 789 C C . LYS A 1 97 ? 21.284 -7.229 -26.739 1.00 89.06 97 LYS A C 1
ATOM 791 O O . LYS A 1 97 ? 20.127 -7.448 -26.393 1.00 89.06 97 LYS A O 1
ATOM 796 N N . ALA A 1 98 ? 21.865 -7.857 -27.764 1.00 91.19 98 ALA A N 1
ATOM 797 C CA . ALA A 1 98 ? 21.204 -8.914 -28.532 1.00 91.19 98 ALA A CA 1
ATOM 798 C C . ALA A 1 98 ? 20.832 -10.106 -27.645 1.00 91.19 98 ALA A C 1
ATOM 800 O O . ALA A 1 98 ? 19.669 -10.490 -27.615 1.00 91.19 98 ALA A O 1
ATOM 801 N N . ILE A 1 99 ? 21.766 -10.576 -26.813 1.00 90.81 99 ILE A N 1
ATOM 802 C CA . ILE A 1 99 ? 21.518 -11.678 -25.872 1.00 90.81 99 ILE A CA 1
ATOM 803 C C . ILE A 1 99 ? 20.361 -11.352 -24.917 1.00 90.81 99 ILE A C 1
ATOM 805 O O . ILE A 1 99 ? 19.478 -12.172 -24.695 1.00 90.81 99 ILE A O 1
ATOM 809 N N . VAL A 1 100 ? 20.321 -10.142 -24.355 1.00 86.56 100 VAL A N 1
ATOM 810 C CA . VAL A 1 100 ? 19.240 -9.752 -23.432 1.00 86.56 100 VAL A CA 1
ATOM 811 C C . VAL A 1 100 ? 17.887 -9.616 -24.145 1.00 86.56 100 VAL A C 1
ATOM 813 O O . VAL A 1 100 ? 16.853 -9.912 -23.541 1.00 86.56 100 VAL A O 1
ATOM 816 N N . ARG A 1 101 ? 17.870 -9.213 -25.425 1.00 89.31 101 ARG A N 1
ATOM 817 C CA . ARG A 1 101 ? 16.653 -9.238 -26.255 1.00 89.31 101 ARG A CA 1
ATOM 818 C C . ARG A 1 101 ? 16.175 -10.670 -26.495 1.00 89.31 101 ARG A C 1
ATOM 820 O O . ARG A 1 101 ? 14.990 -10.925 -26.298 1.00 89.31 101 ARG A O 1
ATOM 827 N N . ASP A 1 102 ? 17.084 -11.584 -26.824 1.00 92.44 102 ASP A N 1
ATOM 828 C CA . ASP A 1 102 ? 16.777 -13.003 -27.061 1.00 92.44 102 ASP A CA 1
ATOM 829 C C . ASP A 1 102 ? 16.273 -13.704 -25.791 1.00 92.44 102 ASP A C 1
ATOM 831 O O . ASP A 1 102 ? 15.405 -14.572 -25.851 1.00 92.44 102 ASP A O 1
ATOM 835 N N . LEU A 1 103 ? 16.739 -13.264 -24.618 1.00 91.31 103 LEU A N 1
ATOM 836 C CA . LEU A 1 103 ? 16.237 -13.700 -23.309 1.00 91.31 103 LEU A CA 1
ATOM 837 C C . LEU A 1 103 ? 14.850 -13.124 -22.947 1.00 91.31 103 LEU A C 1
ATOM 839 O O . LEU A 1 103 ? 14.359 -13.367 -21.847 1.00 91.31 103 LEU A O 1
ATOM 843 N N . GLY A 1 104 ? 14.214 -12.346 -23.829 1.00 87.31 104 GLY A N 1
ATOM 844 C CA . GLY A 1 104 ? 12.873 -11.787 -23.618 1.00 87.31 104 GLY A CA 1
ATOM 845 C C . GLY A 1 104 ? 12.836 -10.487 -22.809 1.00 87.31 104 GLY A C 1
ATOM 846 O O . GLY A 1 104 ? 11.761 -9.957 -22.534 1.00 87.31 104 GLY A O 1
ATOM 847 N N . PHE A 1 105 ? 13.993 -9.916 -22.469 1.00 82.06 105 PHE A N 1
ATOM 848 C CA . PHE A 1 105 ? 14.096 -8.664 -21.712 1.00 82.06 105 PHE A CA 1
ATOM 849 C C . PHE A 1 105 ? 14.284 -7.427 -22.605 1.00 82.06 105 PHE A C 1
ATOM 851 O O . PHE A 1 105 ? 14.661 -6.360 -22.121 1.00 82.06 105 PHE A O 1
ATOM 858 N N . GLY A 1 106 ? 13.987 -7.523 -23.906 1.00 80.50 106 GLY A N 1
ATOM 859 C CA . GLY A 1 106 ? 14.137 -6.410 -24.855 1.00 80.50 106 GLY A CA 1
ATOM 860 C C . GLY A 1 106 ? 13.354 -5.146 -24.476 1.00 80.50 106 GLY A C 1
ATOM 861 O O . GLY A 1 106 ? 13.786 -4.038 -24.782 1.00 80.50 106 GLY A O 1
ATOM 862 N N . GLY A 1 107 ? 12.263 -5.290 -23.715 1.00 77.88 107 GLY A N 1
ATOM 863 C CA . GLY A 1 107 ? 11.494 -4.165 -23.178 1.00 77.88 107 GLY A CA 1
ATOM 864 C C . GLY A 1 107 ? 12.286 -3.240 -22.244 1.00 77.88 107 GLY A C 1
ATOM 865 O O . GLY A 1 107 ? 11.928 -2.069 -22.141 1.00 77.88 107 GLY A O 1
ATOM 866 N N . LEU A 1 108 ? 13.386 -3.709 -21.631 1.00 74.94 108 LEU A N 1
ATOM 867 C CA . LEU A 1 108 ? 14.263 -2.893 -20.775 1.00 74.94 108 LEU A CA 1
ATOM 868 C C . LEU A 1 108 ? 14.871 -1.691 -21.519 1.00 74.94 108 LEU A C 1
ATOM 870 O O . LEU A 1 108 ? 15.137 -0.671 -20.888 1.00 74.94 108 LEU A O 1
ATOM 874 N N . MET A 1 109 ? 15.040 -1.781 -22.846 1.00 69.62 109 MET A N 1
ATOM 875 C CA . MET A 1 109 ? 15.507 -0.670 -23.695 1.00 69.62 109 MET A CA 1
ATOM 876 C C . MET A 1 109 ? 14.555 0.521 -23.707 1.00 69.62 109 MET A C 1
ATOM 878 O O . MET A 1 109 ? 14.978 1.655 -23.920 1.00 69.62 109 MET A O 1
ATOM 882 N N . HIS A 1 110 ? 13.265 0.250 -23.541 1.00 71.31 110 HIS A N 1
ATOM 883 C CA . HIS A 1 110 ? 12.208 1.221 -23.778 1.00 71.31 110 HIS A CA 1
ATOM 884 C C . HIS A 1 110 ? 11.573 1.722 -22.491 1.00 71.31 110 HIS A C 1
ATOM 886 O O . HIS A 1 110 ? 10.689 2.569 -22.572 1.00 71.31 110 HIS A O 1
ATOM 892 N N . ILE A 1 111 ? 11.999 1.221 -21.324 1.00 67.94 111 ILE A N 1
ATOM 893 C CA . ILE A 1 111 ? 11.493 1.700 -20.039 1.00 67.94 111 ILE A CA 1
ATOM 894 C C . ILE A 1 111 ? 11.966 3.145 -19.876 1.00 67.94 111 ILE A C 1
ATOM 896 O O . ILE A 1 111 ? 13.157 3.376 -19.647 1.00 67.94 111 ILE A O 1
ATOM 900 N N . PRO A 1 112 ? 11.063 4.137 -19.980 1.00 65.88 112 PRO A N 1
ATOM 901 C CA . PRO A 1 112 ? 11.435 5.509 -19.714 1.00 65.88 112 PRO A CA 1
ATOM 902 C C . PRO A 1 112 ? 11.836 5.597 -18.241 1.00 65.88 112 PRO A C 1
ATOM 904 O O . PRO A 1 112 ? 11.228 4.919 -17.405 1.00 65.88 112 PRO A O 1
ATOM 907 N N . PRO A 1 113 ? 12.799 6.456 -17.875 1.00 62.53 113 PRO A N 1
ATOM 908 C CA . PRO A 1 113 ? 13.083 6.715 -16.475 1.00 62.53 113 PRO A CA 1
ATOM 909 C C . PRO A 1 113 ? 11.777 7.104 -15.771 1.00 62.53 113 PRO A C 1
ATOM 911 O O . PRO A 1 113 ? 11.191 8.145 -16.076 1.00 62.53 113 PRO A O 1
ATOM 914 N N . LEU A 1 114 ? 11.297 6.266 -14.845 1.00 65.12 114 LEU A N 1
ATOM 915 C CA . LEU A 1 114 ? 10.066 6.518 -14.095 1.00 65.12 114 LEU A CA 1
ATOM 916 C C . LEU A 1 114 ? 10.312 7.645 -13.088 1.00 65.12 114 LEU A C 1
ATOM 918 O O . LEU A 1 114 ? 10.516 7.441 -11.890 1.00 65.12 114 LEU A O 1
ATOM 922 N N . ARG A 1 115 ? 10.296 8.883 -13.582 1.00 62.78 115 ARG A N 1
ATOM 923 C CA . ARG A 1 115 ? 10.420 10.098 -12.777 1.00 62.78 115 ARG A CA 1
ATOM 924 C C . ARG A 1 115 ? 9.076 10.437 -12.150 1.00 62.78 115 ARG A C 1
ATOM 926 O O . ARG A 1 115 ? 8.462 11.455 -12.449 1.00 62.78 115 ARG A O 1
ATOM 933 N N . VAL A 1 116 ? 8.609 9.587 -11.238 1.00 65.50 116 VAL A N 1
ATOM 934 C CA . VAL A 1 116 ? 7.473 9.964 -10.392 1.00 65.50 116 VAL A CA 1
ATOM 935 C C . VAL A 1 116 ? 7.962 11.066 -9.455 1.00 65.50 116 VAL A C 1
ATOM 937 O O . VAL A 1 116 ? 8.772 10.815 -8.559 1.00 65.50 116 VAL A O 1
ATOM 940 N N . HIS A 1 117 ? 7.530 12.307 -9.668 1.00 74.56 117 HIS A N 1
ATOM 941 C CA . HIS A 1 117 ? 7.933 13.412 -8.800 1.00 74.56 117 HIS A CA 1
ATOM 942 C C . HIS A 1 117 ? 7.525 13.125 -7.352 1.00 74.56 117 HIS A C 1
ATOM 944 O O . HIS A 1 117 ? 6.414 12.673 -7.080 1.00 74.56 117 HIS A O 1
ATOM 950 N N . HIS A 1 118 ? 8.415 13.416 -6.398 1.00 72.69 118 HIS A N 1
ATOM 951 C CA . HIS A 1 118 ? 8.121 13.222 -4.974 1.00 72.69 118 HIS A CA 1
ATOM 952 C C . HIS A 1 118 ? 6.856 13.980 -4.537 1.00 72.69 118 HIS A C 1
ATOM 954 O O . HIS A 1 118 ? 6.098 13.488 -3.708 1.00 72.69 118 HIS A O 1
ATOM 960 N N . LYS A 1 119 ? 6.583 15.131 -5.166 1.00 76.94 119 LYS A N 1
ATOM 961 C CA . LYS A 1 119 ? 5.351 15.900 -4.970 1.00 76.94 119 LYS A CA 1
ATOM 962 C C . LYS A 1 119 ? 4.089 15.087 -5.290 1.00 76.94 119 LYS A C 1
ATOM 964 O O . LYS A 1 119 ? 3.175 15.096 -4.480 1.00 76.94 119 LYS A O 1
ATOM 969 N N . LEU A 1 120 ? 4.079 14.333 -6.393 1.00 79.69 120 LEU A N 1
ATOM 970 C CA . LEU A 1 120 ? 2.945 13.487 -6.788 1.00 79.69 120 LEU A CA 1
ATOM 971 C C . LEU A 1 120 ? 2.748 12.308 -5.831 1.00 79.69 120 LEU A C 1
ATOM 973 O O . LEU A 1 120 ? 1.623 11.995 -5.471 1.00 79.69 120 LEU A O 1
ATOM 977 N N . LEU A 1 121 ? 3.834 11.681 -5.365 1.00 78.81 121 LEU A N 1
ATOM 978 C CA . LEU A 1 121 ? 3.754 10.633 -4.336 1.00 78.81 121 LEU A CA 1
ATOM 979 C C . LEU A 1 121 ? 3.210 11.178 -3.012 1.00 78.81 121 LEU A C 1
ATOM 981 O O . LEU A 1 121 ? 2.406 10.520 -2.359 1.00 78.81 121 LEU A O 1
ATOM 985 N N . LYS A 1 122 ? 3.636 12.384 -2.626 1.00 80.06 122 LYS A N 1
ATOM 986 C CA . LYS A 1 122 ? 3.150 13.066 -1.425 1.00 80.06 122 LYS A CA 1
ATOM 987 C C . LYS A 1 122 ? 1.675 13.438 -1.558 1.00 80.06 122 LYS A C 1
ATOM 989 O O . LYS A 1 122 ? 0.917 13.210 -0.624 1.00 80.06 122 LYS A O 1
ATOM 994 N N . GLU A 1 123 ? 1.260 13.965 -2.708 1.00 83.69 123 GLU A N 1
ATOM 995 C CA . GLU A 1 123 ? -0.152 14.212 -3.011 1.00 83.69 123 GLU A CA 1
ATOM 996 C C . GLU A 1 123 ? -0.956 12.916 -2.931 1.00 83.69 123 GLU A C 1
ATOM 998 O O . GLU A 1 123 ? -1.906 12.859 -2.156 1.00 83.69 123 GLU A O 1
ATOM 1003 N N . LEU A 1 124 ? -0.523 11.849 -3.608 1.00 83.00 124 LEU A N 1
ATOM 1004 C CA . LEU A 1 124 ? -1.185 10.543 -3.586 1.00 83.00 124 LEU A CA 1
ATOM 1005 C C . LEU A 1 124 ? -1.328 9.988 -2.160 1.00 83.00 124 LEU A C 1
ATOM 1007 O O . LEU A 1 124 ? -2.416 9.571 -1.765 1.00 83.00 124 LEU A O 1
ATOM 1011 N N . ALA A 1 125 ? -0.259 10.041 -1.362 1.00 83.38 125 ALA A N 1
ATOM 1012 C CA . ALA A 1 125 ? -0.284 9.623 0.037 1.00 83.38 125 ALA A CA 1
ATOM 1013 C C . ALA A 1 125 ? -1.266 10.465 0.872 1.00 83.38 125 ALA A C 1
ATOM 1015 O O . ALA A 1 125 ? -2.021 9.917 1.671 1.00 83.38 125 ALA A O 1
ATOM 1016 N N . ASN A 1 126 ? -1.315 11.782 0.645 1.00 87.19 126 ASN A N 1
ATOM 1017 C CA . ASN A 1 126 ? -2.248 12.688 1.324 1.00 87.19 126 ASN A CA 1
ATOM 1018 C C . ASN A 1 126 ? -3.708 12.491 0.888 1.00 87.19 126 ASN A C 1
ATOM 1020 O O . ASN A 1 126 ? -4.632 12.817 1.642 1.00 87.19 126 ASN A O 1
ATOM 1024 N N . SER A 1 127 ? -3.925 11.968 -0.320 1.00 88.81 127 SER A N 1
ATOM 1025 C CA . SER A 1 127 ? -5.267 11.708 -0.846 1.00 88.81 127 SER A CA 1
ATOM 1026 C C . SER A 1 127 ? -5.852 10.384 -0.338 1.00 88.81 127 SER A C 1
ATOM 1028 O O . SER A 1 127 ? -7.058 10.159 -0.441 1.00 88.81 127 SER A O 1
ATOM 1030 N N . PHE A 1 128 ? -5.036 9.509 0.260 1.00 89.19 128 PHE A N 1
ATOM 1031 C CA . PHE A 1 128 ? -5.506 8.255 0.840 1.00 89.19 128 PHE A CA 1
ATOM 1032 C C . PHE A 1 128 ? -6.051 8.450 2.265 1.00 89.19 128 PHE A C 1
ATOM 1034 O O . PHE A 1 128 ? -5.328 8.766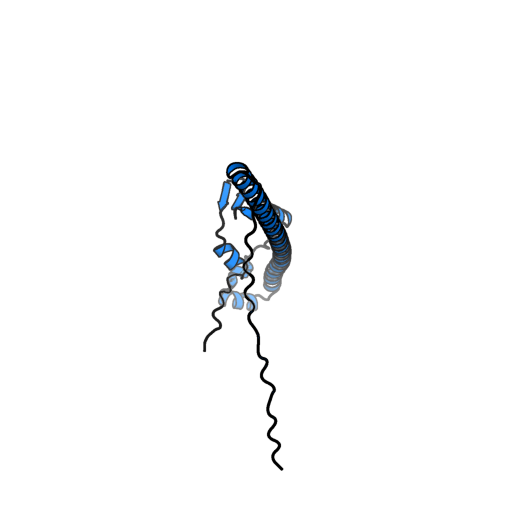 3.211 1.00 89.19 128 PHE A O 1
ATOM 1041 N N . LYS A 1 129 ? -7.353 8.219 2.452 1.00 90.12 129 LYS A N 1
ATOM 1042 C CA . LYS A 1 129 ? -8.034 8.266 3.751 1.00 90.12 129 LYS A CA 1
ATOM 1043 C C . LYS A 1 129 ? -8.007 6.893 4.415 1.00 90.12 129 LYS A C 1
ATOM 1045 O O . LYS A 1 129 ? -8.899 6.072 4.199 1.00 90.12 129 LYS A O 1
ATOM 1050 N N . LEU A 1 130 ? -7.029 6.683 5.297 1.00 81.94 130 LEU A N 1
ATOM 1051 C CA . LEU A 1 130 ? -6.833 5.417 6.016 1.00 81.94 130 LEU A CA 1
ATOM 1052 C C . LEU A 1 130 ? -8.094 4.926 6.745 1.00 81.94 130 LEU A C 1
ATOM 1054 O O . LEU A 1 130 ? -8.478 3.775 6.605 1.00 81.94 130 LEU A O 1
ATOM 1058 N N . GLY A 1 131 ? -8.796 5.804 7.469 1.00 82.19 131 GLY A N 1
ATOM 1059 C CA . GLY A 1 131 ? -9.985 5.402 8.235 1.00 82.19 131 GLY A CA 1
ATOM 1060 C C . GLY A 1 131 ? -11.141 4.860 7.383 1.00 82.19 131 GLY A C 1
ATOM 1061 O O . GLY A 1 131 ? -11.989 4.140 7.898 1.00 82.19 131 GLY A O 1
ATOM 1062 N N . LYS A 1 132 ? -11.176 5.195 6.088 1.00 88.25 132 LYS A N 1
ATOM 1063 C CA . LYS A 1 132 ? -12.202 4.740 5.137 1.00 88.25 132 LYS A CA 1
ATOM 1064 C C . LYS A 1 132 ? -11.661 3.729 4.121 1.00 88.25 132 LYS A C 1
ATOM 1066 O O . LYS A 1 132 ? -12.446 3.169 3.361 1.00 88.25 132 LYS A O 1
ATOM 1071 N N . ASN A 1 133 ? -10.346 3.493 4.113 1.00 88.88 133 ASN A N 1
ATOM 1072 C CA . ASN A 1 133 ? -9.625 2.780 3.058 1.00 88.88 133 ASN A CA 1
ATOM 1073 C C . ASN A 1 133 ? -9.983 3.301 1.658 1.00 88.88 133 ASN A C 1
ATOM 1075 O O . ASN A 1 133 ? -10.226 2.527 0.734 1.00 88.88 133 ASN A O 1
ATOM 1079 N N . THR A 1 134 ? -10.055 4.625 1.511 1.00 91.81 134 THR A N 1
ATOM 1080 C CA . THR A 1 134 ? -10.495 5.277 0.273 1.00 91.81 134 THR A CA 1
ATOM 1081 C C . THR A 1 134 ? -9.418 6.215 -0.244 1.00 91.81 134 THR A C 1
ATOM 1083 O O . THR A 1 134 ? -8.927 7.055 0.503 1.00 91.81 134 THR A O 1
ATOM 1086 N N . LEU A 1 135 ? -9.081 6.100 -1.525 1.00 90.62 135 LEU A N 1
ATOM 1087 C CA . LEU A 1 135 ? -8.260 7.059 -2.251 1.00 90.62 135 LEU A CA 1
ATOM 1088 C C . LEU A 1 135 ? -9.168 8.114 -2.887 1.00 90.62 135 LEU A C 1
ATOM 1090 O O . LEU A 1 135 ? -9.979 7.785 -3.750 1.00 90.62 135 LEU A O 1
ATOM 1094 N N . GLU A 1 136 ? -9.052 9.364 -2.456 1.00 90.44 136 GLU A N 1
ATOM 1095 C CA . GLU A 1 136 ? -9.776 10.491 -3.049 1.00 90.44 136 GLU A CA 1
ATOM 1096 C C . GLU A 1 136 ? -8.928 11.102 -4.167 1.00 90.44 136 GLU A C 1
ATOM 1098 O O . GLU A 1 136 ? -7.773 11.445 -3.952 1.00 90.44 136 GLU A O 1
ATOM 1103 N N . ILE A 1 137 ? -9.478 11.242 -5.367 1.00 87.19 137 ILE A N 1
ATOM 1104 C CA . ILE A 1 137 ? -8.845 11.954 -6.481 1.00 87.19 137 ILE A CA 1
ATOM 1105 C C . ILE A 1 137 ? -9.827 12.985 -7.048 1.00 87.19 137 ILE A C 1
ATOM 1107 O O . ILE A 1 137 ? -11.024 12.926 -6.777 1.00 87.19 137 ILE A O 1
ATOM 1111 N N . GLY A 1 138 ? -9.355 13.919 -7.878 1.00 84.38 138 GLY A N 1
ATOM 1112 C CA . GLY A 1 138 ? -10.217 14.958 -8.468 1.00 84.38 138 GLY A CA 1
ATOM 1113 C C . GLY A 1 138 ? -11.396 14.426 -9.302 1.00 84.38 138 GLY A C 1
ATOM 1114 O O . GLY A 1 138 ? -12.367 15.140 -9.510 1.00 84.38 138 GLY A O 1
ATOM 1115 N N . TYR A 1 139 ? -11.333 13.165 -9.736 1.00 87.44 139 TYR A N 1
ATOM 1116 C CA . TYR A 1 139 ? -12.366 12.496 -10.534 1.00 87.44 139 TYR A CA 1
ATOM 1117 C C . TYR A 1 139 ? -13.321 11.614 -9.715 1.00 87.44 139 TYR A C 1
ATOM 1119 O O . TYR A 1 139 ? -14.228 11.011 -10.283 1.00 87.44 139 TYR A O 1
ATOM 1127 N N . GLY A 1 140 ? -13.120 11.489 -8.400 1.00 89.38 140 GLY A N 1
ATOM 1128 C CA . GLY A 1 140 ? -13.944 10.634 -7.548 1.00 89.38 140 GLY A CA 1
ATOM 1129 C C . GLY A 1 140 ? -13.150 9.921 -6.461 1.00 89.38 140 GLY A C 1
ATOM 1130 O O . GLY A 1 140 ? -12.030 10.295 -6.126 1.00 89.38 140 GLY A O 1
ATOM 1131 N N . SER A 1 141 ? -13.739 8.877 -5.884 1.00 92.44 141 SER A N 1
ATOM 1132 C CA . SER A 1 141 ? -13.127 8.146 -4.775 1.00 92.44 141 SER A CA 1
ATOM 1133 C C . SER A 1 141 ? -13.083 6.645 -5.043 1.00 92.44 141 SER A C 1
ATOM 1135 O O . SER A 1 141 ? -14.052 6.063 -5.529 1.00 92.44 141 SER A O 1
ATOM 1137 N N . PHE A 1 142 ? -11.956 6.016 -4.717 1.00 91.12 142 PHE A N 1
ATOM 1138 C CA . PHE A 1 142 ? -11.711 4.593 -4.927 1.00 91.12 142 PHE A CA 1
ATOM 1139 C C . PHE A 1 142 ? -11.552 3.901 -3.585 1.00 91.12 142 PHE A C 1
ATOM 1141 O O . PHE A 1 142 ? -10.589 4.148 -2.859 1.00 91.12 142 PHE A O 1
ATOM 1148 N N . ARG A 1 143 ? -12.484 3.013 -3.240 1.00 92.94 143 ARG A N 1
ATOM 1149 C CA . ARG A 1 143 ? -12.360 2.203 -2.028 1.00 92.94 143 ARG A CA 1
ATOM 1150 C C . ARG A 1 143 ? -11.427 1.027 -2.294 1.00 92.94 143 ARG A C 1
ATOM 1152 O O . ARG A 1 143 ? -11.740 0.150 -3.097 1.00 92.94 143 ARG A O 1
ATOM 1159 N N . VAL A 1 144 ? -10.303 0.992 -1.595 1.00 88.75 144 VAL A N 1
ATOM 1160 C CA . VAL A 1 144 ? -9.315 -0.080 -1.689 1.00 88.75 144 VAL A CA 1
ATOM 1161 C C . VAL A 1 144 ? -9.652 -1.152 -0.657 1.00 88.75 144 VAL A C 1
ATOM 1163 O O . VAL A 1 144 ? -9.960 -0.860 0.500 1.00 88.75 144 VAL A O 1
ATOM 1166 N N . ARG A 1 145 ? -9.624 -2.421 -1.069 1.00 90.75 145 ARG A N 1
ATOM 1167 C CA . ARG A 1 145 ? -9.853 -3.537 -0.147 1.00 90.75 145 ARG A CA 1
ATOM 1168 C C . ARG A 1 145 ? -8.643 -3.702 0.784 1.00 90.75 145 ARG A C 1
ATOM 1170 O O . ARG A 1 145 ? -7.518 -3.742 0.286 1.00 90.75 145 ARG A O 1
ATOM 1177 N N . PRO A 1 146 ? -8.850 -3.892 2.100 1.00 82.88 146 PRO A N 1
ATOM 1178 C CA . PRO A 1 146 ? -7.755 -4.155 3.034 1.00 82.88 146 PRO A CA 1
ATOM 1179 C C . PRO A 1 146 ? -6.881 -5.356 2.644 1.00 82.88 146 PRO A C 1
ATOM 1181 O O . PRO A 1 146 ? -5.668 -5.293 2.798 1.00 82.88 146 PRO A O 1
ATOM 1184 N N . SER A 1 147 ? -7.465 -6.416 2.071 1.00 86.81 147 SER A N 1
ATOM 1185 C CA . SER A 1 147 ? -6.713 -7.595 1.612 1.00 86.81 147 SER A CA 1
ATOM 1186 C C . SER A 1 147 ? -5.739 -7.285 0.471 1.00 86.81 147 SER A C 1
ATOM 1188 O O . SER A 1 147 ? -4.642 -7.837 0.434 1.00 86.81 147 SER A O 1
ATOM 1190 N N . THR A 1 148 ? -6.114 -6.380 -0.436 1.00 83.94 148 THR A N 1
ATOM 1191 C CA . THR A 1 148 ? -5.256 -5.906 -1.530 1.00 83.94 148 THR A CA 1
ATOM 1192 C C . THR A 1 148 ? -4.094 -5.074 -0.995 1.00 83.94 148 THR A C 1
ATOM 1194 O O . THR A 1 148 ? -2.971 -5.228 -1.461 1.00 83.94 148 THR A O 1
ATOM 1197 N N . ILE A 1 149 ? -4.351 -4.237 0.016 1.00 82.00 149 ILE A N 1
ATOM 1198 C CA . ILE A 1 149 ? -3.314 -3.457 0.705 1.00 82.00 149 ILE A CA 1
ATOM 1199 C C . ILE A 1 149 ? -2.340 -4.402 1.411 1.00 82.00 149 ILE A C 1
ATOM 1201 O O . ILE A 1 149 ? -1.135 -4.286 1.223 1.00 82.00 149 ILE A O 1
ATOM 1205 N N . GLY A 1 150 ? -2.854 -5.381 2.159 1.00 83.12 150 GLY A N 1
ATOM 1206 C CA . GLY A 1 150 ? -2.027 -6.384 2.825 1.00 83.12 150 GLY A CA 1
ATOM 1207 C C . GLY A 1 150 ? -1.165 -7.191 1.850 1.00 83.12 150 GLY A C 1
ATOM 1208 O O . GLY A 1 150 ? 0.008 -7.416 2.126 1.00 83.12 150 GLY A O 1
ATOM 1209 N N . ALA A 1 151 ? -1.694 -7.551 0.675 1.00 82.56 151 ALA A N 1
ATOM 1210 C CA . ALA A 1 151 ? -0.936 -8.269 -0.353 1.00 82.56 151 ALA A CA 1
ATOM 1211 C C . ALA A 1 151 ? 0.185 -7.402 -0.937 1.00 82.56 151 ALA A C 1
ATOM 1213 O O . ALA A 1 151 ? 1.329 -7.838 -1.013 1.00 82.56 151 ALA A O 1
ATOM 1214 N N . ALA A 1 152 ? -0.139 -6.161 -1.311 1.00 75.81 152 ALA A N 1
ATOM 1215 C CA . ALA A 1 152 ? 0.815 -5.224 -1.899 1.00 75.81 152 ALA A CA 1
ATOM 1216 C C . ALA A 1 152 ? 1.940 -4.838 -0.927 1.00 75.81 152 ALA A C 1
ATOM 1218 O O . ALA A 1 152 ? 3.062 -4.579 -1.352 1.00 75.81 152 ALA A O 1
ATOM 1219 N N . LEU A 1 153 ? 1.640 -4.812 0.373 1.00 73.88 153 LEU A N 1
ATOM 1220 C CA . LEU A 1 153 ? 2.599 -4.510 1.435 1.00 73.88 153 LEU A CA 1
ATOM 1221 C C . LEU A 1 153 ? 3.326 -5.755 1.969 1.00 73.88 153 LEU A C 1
ATOM 1223 O O . LEU A 1 153 ? 4.110 -5.633 2.906 1.00 73.88 153 LEU A O 1
ATOM 1227 N N . GLY A 1 154 ? 3.057 -6.946 1.424 1.00 75.31 154 GLY A N 1
ATOM 1228 C CA . GLY A 1 154 ? 3.660 -8.196 1.899 1.00 75.31 154 GLY A CA 1
ATOM 1229 C C . GLY A 1 154 ? 3.230 -8.607 3.314 1.00 75.31 154 GLY A C 1
ATOM 1230 O O . GLY A 1 154 ? 3.889 -9.427 3.940 1.00 75.31 154 GLY A O 1
ATOM 1231 N N . LEU A 1 155 ? 2.127 -8.053 3.825 1.00 77.94 155 LEU A N 1
ATOM 1232 C CA . LEU A 1 155 ? 1.563 -8.369 5.143 1.00 77.94 155 LEU A CA 1
ATOM 1233 C C . LEU A 1 155 ? 0.702 -9.639 5.123 1.00 77.94 155 LEU A C 1
ATOM 1235 O O . LEU A 1 155 ? 0.388 -10.186 6.174 1.00 77.94 155 LEU A O 1
ATOM 1239 N N . ASN A 1 156 ? 0.332 -10.126 3.935 1.00 71.50 156 ASN A N 1
ATOM 1240 C CA . ASN A 1 156 ? -0.425 -11.369 3.756 1.00 71.50 156 ASN A CA 1
ATOM 1241 C C . ASN A 1 156 ? 0.467 -12.623 3.830 1.00 71.50 156 ASN A C 1
ATOM 1243 O O . ASN A 1 156 ? 0.248 -13.581 3.089 1.00 71.50 156 ASN A O 1
ATOM 1247 N N . ALA A 1 157 ? 1.460 -12.641 4.718 1.00 56.03 157 ALA A N 1
ATOM 1248 C CA . ALA A 1 157 ? 2.073 -13.889 5.148 1.00 56.03 157 ALA A CA 1
ATOM 1249 C C . ALA A 1 157 ? 1.099 -14.552 6.131 1.00 56.03 157 ALA A C 1
ATOM 1251 O O . ALA A 1 157 ? 1.215 -14.406 7.343 1.00 56.03 157 ALA A O 1
ATOM 1252 N N . SER A 1 158 ? 0.059 -15.205 5.607 1.00 57.06 158 SER A N 1
ATOM 1253 C CA . SER A 1 158 ? -0.688 -16.157 6.417 1.00 57.06 158 SER A CA 1
ATOM 1254 C C . SER A 1 158 ? 0.267 -17.298 6.744 1.00 57.06 158 SER A C 1
ATOM 1256 O O . SER A 1 158 ? 0.636 -18.063 5.850 1.00 57.06 158 SER A O 1
ATOM 1258 N N . ASP A 1 159 ? 0.682 -17.360 8.005 1.00 53.84 159 ASP A N 1
ATOM 1259 C CA . ASP A 1 159 ? 1.354 -18.498 8.612 1.00 53.84 159 ASP A CA 1
ATOM 1260 C C . ASP A 1 159 ? 0.673 -19.797 8.176 1.00 53.84 159 ASP A C 1
ATOM 1262 O O . ASP A 1 159 ? -0.455 -20.092 8.561 1.00 53.84 159 ASP A O 1
ATOM 1266 N N . ASN A 1 160 ? 1.372 -20.570 7.355 1.00 53.34 160 ASN A N 1
ATOM 1267 C CA . ASN A 1 160 ? 1.155 -22.002 7.222 1.00 53.34 160 ASN A CA 1
ATOM 1268 C C . ASN A 1 160 ? 2.534 -22.669 7.127 1.00 53.34 160 ASN A C 1
ATOM 1270 O O . ASN A 1 160 ? 2.874 -23.335 6.155 1.00 53.34 160 ASN A O 1
ATOM 1274 N N . SER A 1 161 ? 3.353 -22.449 8.157 1.00 48.34 161 SER A N 1
ATOM 1275 C CA . SER A 1 161 ? 4.551 -23.241 8.459 1.00 48.34 161 SER A CA 1
ATOM 1276 C C . SER A 1 161 ? 4.342 -24.054 9.742 1.00 48.34 161 SER A C 1
ATOM 1278 O O . SER A 1 161 ? 5.171 -24.078 10.644 1.00 48.34 161 SER A O 1
ATOM 1280 N N . LEU A 1 162 ? 3.211 -24.753 9.815 1.00 53.91 162 LEU A N 1
ATOM 1281 C CA . LEU A 1 162 ? 3.087 -25.974 10.606 1.00 53.91 162 LEU A CA 1
ATOM 1282 C C . LEU A 1 162 ? 2.796 -27.115 9.630 1.00 53.91 162 LEU A C 1
ATOM 1284 O O . LEU A 1 162 ? 1.668 -27.580 9.504 1.00 53.91 162 LEU A O 1
ATOM 1288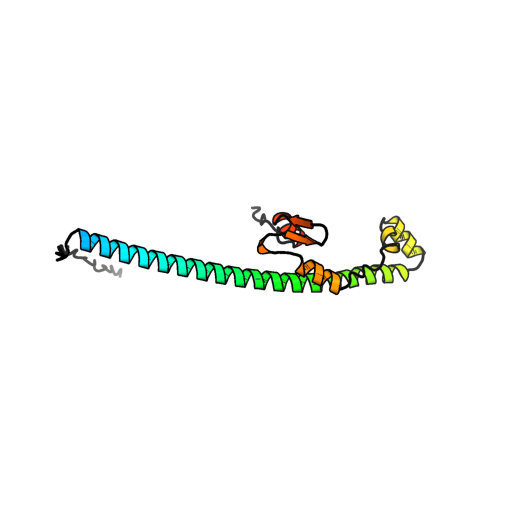 N N . GLN A 1 163 ? 3.824 -27.525 8.889 1.00 43.78 163 GLN A N 1
ATOM 1289 C CA . GLN A 1 163 ? 3.890 -28.878 8.349 1.00 43.78 163 GLN A CA 1
ATOM 1290 C C . GLN A 1 163 ? 4.852 -29.658 9.245 1.00 43.78 163 GLN A C 1
ATOM 1292 O O . GLN A 1 163 ? 6.051 -29.403 9.225 1.00 43.78 163 GLN A O 1
ATOM 1297 N N . THR A 1 164 ? 4.220 -30.477 10.096 1.00 42.28 164 THR A N 1
ATOM 1298 C CA . THR A 1 164 ? 4.613 -31.811 10.598 1.00 42.28 164 THR A CA 1
ATOM 1299 C C . THR A 1 164 ? 6.089 -32.148 10.723 1.00 42.28 164 THR A C 1
ATOM 1301 O O . THR A 1 164 ? 6.758 -32.236 9.671 1.00 42.28 164 THR A O 1
#

Radius of gyration: 34.61 Å; chains: 1; bounding box: 65×62×90 Å

Organism: Arachis hypogaea (NCBI:txid3818)